Protein AF-A0A2V5QIR3-F1 (afdb_monomer)

Solvent-accessible surface area (backbone atoms only — not comparable to full-atom values): 6134 Å² total; per-residue (Å²): 132,91,79,80,48,32,37,34,39,35,28,47,39,60,76,52,92,48,73,62,9,51,50,47,43,53,55,47,52,51,49,31,68,76,35,78,81,29,49,62,38,29,38,33,44,28,96,48,95,85,60,71,90,60,58,89,51,50,78,47,74,26,49,28,83,40,59,66,34,28,40,52,49,18,53,49,41,56,77,64,62,51,76,41,80,49,76,57,83,60,95,84,57,40,23,65,77,96,30,49,34,50,55,55,18,64,73,64,98

Nearest PDB structures (foldseek):
  9jdt-assembly2_C  TM=4.779E-01  e=1.699E-02  Novosphingobium aromaticivorans DSM 12444
  1rq2-assembly1_B  TM=3.684E-01  e=2.527E-02  Mycobacterium tuberculosis
  1vgv-assembly2_D  TM=3.576E-01  e=1.428E+00  Escherichia coli

Radius of gyration: 13.24 Å; Cα contacts (8 Å, |Δi|>4): 188; chains: 1; bounding box: 41×26×35 Å

Mean predicted aligned error: 2.74 Å

pLDDT: mean 95.73, std 5.75, range [50.72, 98.56]

Foldseek 3Di:
DDDAAEEEEEWAAPPPPDPLNVVSHVVQVVVCVVCVRRLYAYEHEDQDPVRDPDDPSHPYYADQADLVSLLVVLVVCVVVVHPYYHYDDDQPGHDDDRNCSNVSNVVRD

Secondary structure (DSSP, 8-state):
-PPP-EEEEEE--TTS-SHHHHHHHHHHHHHHHH-TTSEEEEEEEESSTT-----TTEEEEEETT-HHHHHHHHHHHHHTT-SEEEE---TTTS-SGGGTTHHHHHT--

Sequence (109 aa):
MTTINRVAFLGDYMPRQCGIATFTTDICEALAAAYPYCECIVGAVNDRPEGYDYSTRIRFEIDEKEIDSYRRAADFLNINNVEVVSVQHEFGIYGGPAGSHLLALLRDV

Structure (mmCIF, N/CA/C/O backbone):
data_AF-A0A2V5QIR3-F1
#
_entry.id   AF-A0A2V5QIR3-F1
#
loop_
_atom_site.group_PDB
_atom_site.id
_atom_site.type_symbol
_atom_site.label_atom_id
_atom_site.label_alt_id
_atom_site.label_comp_id
_atom_site.label_asym_id
_atom_site.label_entity_id
_atom_site.label_seq_id
_atom_site.pdbx_PDB_ins_code
_atom_site.Cartn_x
_atom_site.Cartn_y
_atom_site.Cartn_z
_atom_site.occupancy
_atom_site.B_iso_or_equiv
_atom_site.auth_seq_id
_atom_site.auth_comp_id
_atom_site.auth_asym_id
_atom_site.auth_atom_id
_atom_site.pdbx_PDB_model_num
ATOM 1 N N . MET A 1 1 ? -26.359 2.019 10.175 1.00 50.72 1 MET A N 1
ATOM 2 C CA . MET A 1 1 ? -25.180 2.539 9.454 1.00 50.72 1 MET A CA 1
ATOM 3 C C . MET A 1 1 ? -24.123 1.459 9.509 1.00 50.72 1 MET A C 1
ATOM 5 O O . MET A 1 1 ? -23.891 0.943 10.593 1.00 50.72 1 MET A O 1
ATOM 9 N N . THR A 1 2 ? -23.572 1.056 8.370 1.00 64.00 2 THR A N 1
ATOM 10 C CA . THR A 1 2 ? -22.440 0.123 8.317 1.00 64.00 2 THR A CA 1
ATOM 11 C C . THR A 1 2 ? -21.190 0.852 8.803 1.00 64.00 2 THR A C 1
ATOM 13 O O . THR A 1 2 ? -20.871 1.925 8.293 1.00 64.00 2 THR A O 1
ATOM 16 N N . THR A 1 3 ? -20.535 0.325 9.834 1.00 86.81 3 THR A N 1
ATOM 17 C CA . THR A 1 3 ? -19.252 0.834 10.333 1.00 86.81 3 THR A CA 1
ATOM 18 C C . THR A 1 3 ? -18.126 0.184 9.541 1.00 86.81 3 THR A C 1
ATOM 20 O O . THR A 1 3 ? -18.117 -1.036 9.411 1.00 86.81 3 THR A O 1
ATOM 23 N N . ILE A 1 4 ? -17.203 0.992 9.018 1.00 92.88 4 ILE A N 1
ATOM 24 C CA . ILE A 1 4 ? -15.964 0.508 8.399 1.00 92.88 4 ILE A CA 1
ATOM 25 C C . ILE A 1 4 ? -15.015 0.127 9.536 1.00 92.88 4 ILE A C 1
ATOM 27 O O . ILE A 1 4 ? -14.744 0.945 10.416 1.00 92.88 4 ILE A O 1
ATOM 31 N N . ASN A 1 5 ? -14.544 -1.112 9.524 1.00 95.25 5 ASN A N 1
ATOM 32 C CA . ASN A 1 5 ? -13.715 -1.713 10.563 1.00 95.25 5 ASN A CA 1
ATOM 33 C C . ASN A 1 5 ? -12.290 -1.987 10.081 1.00 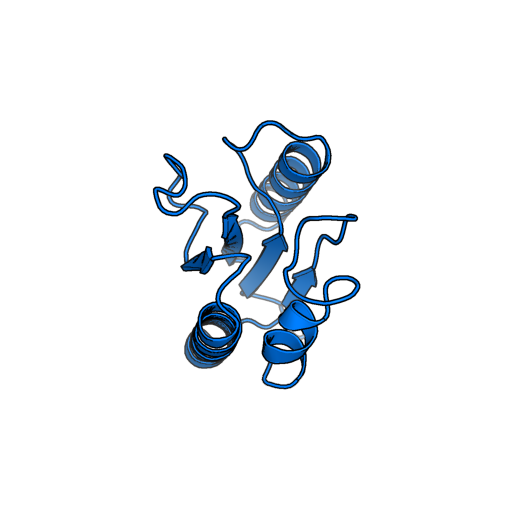95.25 5 ASN A C 1
ATOM 35 O O . ASN A 1 5 ? -11.408 -2.121 10.925 1.00 95.25 5 ASN A O 1
ATOM 39 N N . ARG A 1 6 ? -12.042 -2.082 8.766 1.00 96.94 6 ARG A N 1
ATOM 40 C CA . ARG A 1 6 ? -10.686 -2.301 8.243 1.00 96.94 6 ARG A CA 1
ATOM 41 C C . ARG A 1 6 ? -10.394 -1.513 6.968 1.00 96.94 6 ARG A C 1
ATOM 43 O O . ARG A 1 6 ? -11.070 -1.670 5.952 1.00 96.94 6 ARG A O 1
ATOM 50 N N . VAL A 1 7 ? -9.325 -0.720 7.019 1.00 98.00 7 VAL A N 1
ATOM 51 C CA . VAL A 1 7 ? -8.826 0.105 5.911 1.00 98.00 7 VAL A CA 1
ATOM 52 C C . VAL A 1 7 ? -7.368 -0.249 5.639 1.00 98.00 7 VAL A C 1
ATOM 54 O O . VAL A 1 7 ? -6.550 -0.274 6.562 1.00 98.00 7 VAL A O 1
ATOM 57 N N . ALA A 1 8 ? -7.034 -0.495 4.375 1.00 98.38 8 ALA A N 1
ATOM 58 C CA . ALA A 1 8 ? -5.659 -0.647 3.922 1.00 98.38 8 ALA A CA 1
ATOM 59 C C . ALA A 1 8 ? -5.195 0.606 3.179 1.00 98.38 8 ALA A C 1
ATOM 61 O O . ALA A 1 8 ? -5.860 1.065 2.253 1.00 98.38 8 ALA A O 1
ATOM 62 N N . PHE A 1 9 ? -4.035 1.131 3.550 1.00 98.44 9 PHE A N 1
ATOM 63 C CA . PHE A 1 9 ? -3.324 2.151 2.787 1.00 98.44 9 PHE A CA 1
ATOM 64 C C . PHE A 1 9 ? -2.266 1.471 1.920 1.00 98.44 9 PHE A C 1
ATOM 66 O O . PHE A 1 9 ? -1.521 0.625 2.408 1.00 98.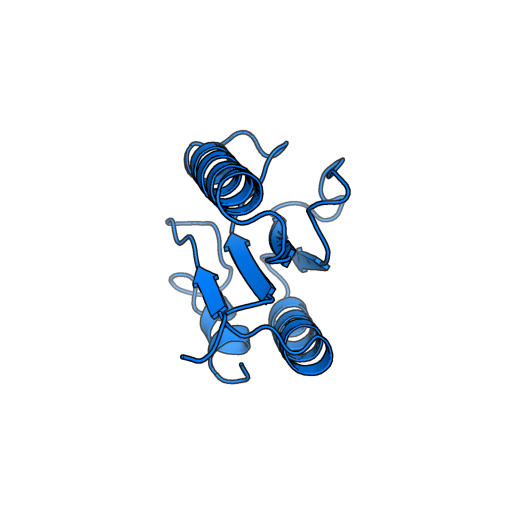44 9 PHE A O 1
ATOM 73 N N . LEU A 1 10 ? -2.214 1.811 0.637 1.00 98.38 10 LEU A N 1
ATOM 74 C CA . LEU A 1 10 ? -1.307 1.199 -0.333 1.00 98.38 10 LEU A CA 1
ATOM 75 C C . LEU A 1 10 ? -0.397 2.269 -0.934 1.00 98.38 10 LEU A C 1
ATOM 77 O O . LEU A 1 10 ? -0.902 3.275 -1.429 1.00 98.38 10 LEU A O 1
ATOM 81 N N . GLY A 1 11 ? 0.914 2.050 -0.916 1.00 97.31 11 GLY A N 1
ATOM 82 C CA . GLY A 1 11 ? 1.891 2.977 -1.489 1.00 97.31 11 GLY A CA 1
ATOM 83 C C . GLY A 1 11 ? 3.221 2.922 -0.750 1.00 97.31 11 GLY A C 1
ATOM 84 O O . GLY A 1 11 ? 3.560 1.905 -0.147 1.00 97.31 11 GLY A O 1
ATOM 85 N N . ASP A 1 12 ? 3.966 4.021 -0.773 1.00 96.94 12 ASP A N 1
ATOM 86 C CA . ASP A 1 12 ? 5.189 4.134 0.020 1.00 96.94 12 ASP A CA 1
ATOM 87 C C . ASP A 1 12 ? 4.872 4.405 1.486 1.00 96.94 12 ASP A C 1
ATOM 89 O O . ASP A 1 12 ? 3.863 5.022 1.828 1.00 96.94 12 ASP A O 1
ATOM 93 N N . TYR A 1 13 ? 5.780 3.998 2.366 1.00 97.06 13 TYR A N 1
ATOM 94 C CA . TYR A 1 13 ? 5.643 4.220 3.798 1.00 97.06 13 TYR A CA 1
ATOM 95 C C . TYR A 1 13 ? 7.004 4.428 4.455 1.00 97.06 13 TYR A C 1
ATOM 97 O O . TYR A 1 13 ? 8.026 3.943 3.956 1.00 97.06 13 TYR A O 1
ATOM 105 N N . MET A 1 14 ? 7.035 5.127 5.592 1.00 96.69 14 MET A N 1
ATOM 106 C CA . MET A 1 14 ? 8.269 5.260 6.366 1.00 96.69 14 MET A CA 1
ATOM 107 C C . MET A 1 14 ? 8.794 3.873 6.785 1.00 96.69 14 MET A C 1
ATOM 109 O O . MET A 1 14 ? 8.002 3.035 7.211 1.00 96.69 14 MET A O 1
ATOM 113 N N . PRO A 1 15 ? 10.110 3.607 6.681 1.00 95.88 15 PRO A N 1
ATOM 114 C CA . PRO A 1 15 ? 11.202 4.582 6.646 1.00 95.88 15 PRO A CA 1
ATOM 115 C C . PRO A 1 15 ? 11.724 4.949 5.242 1.00 95.88 15 PRO A C 1
ATOM 117 O O . PRO A 1 15 ? 12.782 5.577 5.147 1.00 95.88 15 PRO A O 1
ATOM 120 N N . ARG A 1 16 ? 11.018 4.608 4.152 1.00 94.50 16 ARG A N 1
ATOM 121 C CA . ARG A 1 16 ? 11.363 5.124 2.815 1.00 94.50 16 ARG A CA 1
ATOM 122 C C . ARG A 1 16 ? 11.300 6.656 2.838 1.00 94.50 16 ARG A C 1
ATOM 124 O O . ARG A 1 16 ? 10.289 7.237 3.222 1.00 94.50 16 ARG A O 1
ATOM 131 N N . GLN A 1 17 ? 12.396 7.319 2.470 1.00 90.56 17 GLN A N 1
ATOM 132 C CA . GLN A 1 17 ? 12.509 8.779 2.547 1.00 90.56 17 GLN A CA 1
ATOM 133 C C . GLN A 1 17 ? 12.026 9.439 1.251 1.00 90.56 17 GLN A C 1
ATOM 135 O O . GLN A 1 17 ? 12.821 9.788 0.381 1.00 90.56 17 GLN A O 1
ATOM 140 N N . CYS A 1 18 ? 10.713 9.626 1.132 1.00 91.75 18 CYS A N 1
ATOM 141 C CA . CYS A 1 18 ? 10.078 10.393 0.059 1.00 91.75 18 CYS A CA 1
ATOM 142 C C . CYS A 1 18 ? 8.841 11.140 0.589 1.00 91.75 18 CYS A C 1
ATOM 144 O O . CYS A 1 18 ? 8.316 10.825 1.658 1.00 91.75 18 CYS A O 1
ATOM 146 N N . GLY A 1 19 ? 8.373 12.155 -0.147 1.00 94.62 19 GLY A N 1
ATOM 147 C CA . GLY A 1 19 ? 7.238 12.981 0.285 1.00 94.62 19 GLY A CA 1
ATOM 148 C C . GLY A 1 19 ? 5.940 12.183 0.436 1.00 94.62 19 GLY A C 1
ATOM 149 O O . GLY A 1 19 ? 5.210 12.367 1.410 1.00 94.62 19 GLY A O 1
ATOM 150 N N . ILE A 1 20 ? 5.684 11.254 -0.489 1.00 95.69 20 ILE A N 1
ATOM 151 C CA . ILE A 1 20 ? 4.483 10.416 -0.469 1.00 95.69 20 ILE A CA 1
ATOM 152 C C . ILE A 1 20 ? 4.515 9.364 0.655 1.00 95.69 20 ILE A C 1
ATOM 154 O O . ILE A 1 20 ? 3.464 9.061 1.215 1.00 95.69 20 ILE A O 1
ATOM 158 N N . ALA A 1 21 ? 5.692 8.880 1.078 1.00 96.31 21 ALA A N 1
ATOM 159 C CA . ALA A 1 21 ? 5.817 8.015 2.259 1.00 96.31 21 ALA A CA 1
ATOM 160 C C . ALA A 1 21 ? 5.413 8.742 3.546 1.00 96.31 21 ALA A C 1
ATOM 162 O O . ALA A 1 21 ? 4.667 8.190 4.360 1.00 96.31 21 ALA A O 1
ATOM 163 N N . THR A 1 22 ? 5.867 9.988 3.718 1.00 96.81 22 THR A N 1
ATOM 164 C CA . THR A 1 22 ? 5.458 10.832 4.850 1.00 96.81 22 THR A CA 1
ATOM 165 C C . THR A 1 22 ? 3.953 11.071 4.819 1.00 96.81 22 THR A C 1
ATOM 167 O O . THR A 1 22 ? 3.279 10.816 5.810 1.00 96.81 22 THR A O 1
ATOM 170 N N . PHE A 1 23 ? 3.404 11.451 3.661 1.00 97.38 23 PHE A N 1
ATOM 171 C CA . PHE A 1 23 ? 1.965 11.671 3.505 1.00 97.38 23 PHE A CA 1
ATOM 172 C C . PHE A 1 23 ? 1.134 10.425 3.851 1.00 97.38 23 PHE A C 1
ATOM 174 O O . PHE A 1 23 ? 0.174 10.515 4.616 1.00 97.38 23 PHE A O 1
ATOM 181 N N . THR A 1 24 ? 1.519 9.259 3.323 1.00 97.81 24 THR A N 1
ATOM 182 C CA . THR A 1 24 ? 0.839 7.979 3.587 1.00 97.81 24 THR A CA 1
ATOM 183 C C . THR A 1 24 ? 0.911 7.608 5.067 1.00 97.81 24 THR A C 1
ATOM 185 O O . THR A 1 24 ? -0.067 7.114 5.629 1.00 97.81 24 THR A O 1
ATOM 188 N N . THR A 1 25 ? 2.041 7.890 5.717 1.00 98.00 25 THR A N 1
ATOM 189 C CA . THR A 1 25 ? 2.202 7.678 7.160 1.00 98.00 25 THR A CA 1
ATOM 190 C C . THR A 1 25 ? 1.290 8.591 7.967 1.00 98.00 25 THR A C 1
ATOM 192 O O . THR A 1 25 ? 0.521 8.106 8.798 1.00 98.00 25 THR A O 1
ATOM 195 N N . ASP A 1 26 ? 1.306 9.889 7.676 1.00 98.00 26 ASP A N 1
ATOM 196 C CA . ASP A 1 26 ? 0.522 10.881 8.409 1.00 98.00 26 ASP A CA 1
ATOM 197 C C . ASP A 1 26 ? -0.982 10.608 8.297 1.00 98.00 26 ASP A C 1
ATOM 199 O O . ASP A 1 26 ? -1.691 10.636 9.305 1.00 98.00 26 ASP A O 1
ATOM 203 N N . ILE A 1 27 ? -1.487 10.288 7.099 1.00 97.56 27 ILE A N 1
ATOM 204 C CA . ILE A 1 27 ? -2.918 10.007 6.913 1.00 97.56 27 ILE A CA 1
ATOM 205 C C . ILE A 1 27 ? -3.341 8.686 7.571 1.00 97.56 27 ILE A C 1
ATOM 207 O O . ILE A 1 27 ? -4.425 8.619 8.155 1.00 97.56 27 ILE A O 1
ATOM 211 N N . CYS A 1 28 ? -2.492 7.654 7.522 1.00 98.12 28 CYS A N 1
ATOM 212 C CA . CYS A 1 28 ? -2.763 6.368 8.157 1.00 98.12 28 CYS A CA 1
ATOM 213 C C . CYS A 1 28 ? -2.843 6.508 9.682 1.00 98.12 28 CYS A C 1
ATOM 215 O O . CYS A 1 28 ? -3.817 6.067 10.298 1.00 98.12 28 CYS A O 1
ATOM 217 N N . GLU A 1 29 ? -1.854 7.158 10.297 1.00 97.81 29 GLU A N 1
ATOM 218 C CA . GLU A 1 29 ? -1.828 7.345 11.750 1.00 97.81 29 GLU A CA 1
ATOM 219 C C . GLU A 1 29 ? -2.910 8.331 12.221 1.00 97.81 29 GLU A C 1
ATOM 221 O O . GLU A 1 29 ? -3.532 8.104 13.261 1.00 97.81 29 GLU A O 1
ATOM 226 N N . ALA A 1 30 ? -3.226 9.371 11.439 1.00 98.06 30 ALA A N 1
ATOM 227 C CA . ALA A 1 30 ? -4.341 10.267 11.743 1.00 98.06 30 ALA A CA 1
ATOM 228 C C . ALA A 1 30 ? -5.693 9.532 11.736 1.00 98.06 30 ALA A C 1
ATOM 230 O O . ALA A 1 30 ? -6.509 9.744 12.638 1.00 98.06 30 ALA A O 1
ATOM 231 N N . LEU A 1 31 ? -5.931 8.646 10.759 1.00 97.12 31 LEU A N 1
ATOM 232 C CA . LEU A 1 31 ? -7.164 7.857 10.703 1.00 97.12 31 LEU A CA 1
ATOM 233 C C . LEU A 1 31 ? -7.241 6.862 11.869 1.00 97.12 31 LEU A C 1
ATOM 235 O O . LEU A 1 31 ? -8.280 6.774 12.524 1.00 97.12 31 LEU A O 1
ATOM 239 N N . ALA A 1 32 ? -6.139 6.172 12.172 1.00 96.75 32 ALA A N 1
ATOM 240 C CA . ALA A 1 32 ? -6.062 5.241 13.296 1.00 96.75 32 ALA A CA 1
ATOM 241 C C . ALA A 1 32 ? -6.326 5.935 14.645 1.00 96.75 32 ALA A C 1
ATOM 243 O O . ALA A 1 32 ? -7.010 5.382 15.508 1.00 96.75 32 ALA A O 1
ATOM 244 N N . ALA A 1 33 ? -5.828 7.163 14.819 1.00 97.44 33 ALA A N 1
ATOM 245 C CA . ALA A 1 33 ? -6.073 7.961 16.016 1.00 97.44 33 ALA A CA 1
ATOM 246 C C . ALA A 1 33 ? -7.531 8.445 16.115 1.00 97.44 33 ALA A C 1
ATOM 248 O O . ALA A 1 33 ? -8.112 8.434 17.201 1.00 97.44 33 ALA A O 1
ATOM 249 N N . ALA A 1 34 ? -8.133 8.858 14.994 1.00 97.00 34 ALA A N 1
ATOM 250 C CA . ALA A 1 34 ? -9.516 9.336 14.952 1.00 97.00 34 ALA A CA 1
ATOM 251 C C . ALA A 1 34 ? -10.549 8.206 15.115 1.00 97.00 34 ALA A C 1
ATOM 253 O O . ALA A 1 34 ? -11.623 8.430 15.679 1.00 97.00 34 ALA A O 1
ATOM 254 N N . TYR A 1 35 ? -10.219 6.993 14.661 1.00 96.00 35 TYR A N 1
ATOM 255 C CA . TYR A 1 35 ? -11.098 5.823 14.698 1.00 96.00 35 TYR A CA 1
ATOM 256 C C . TYR A 1 35 ? -10.393 4.606 15.323 1.00 96.00 35 TYR A C 1
ATOM 258 O O . TYR A 1 35 ? -10.057 3.664 14.609 1.00 96.00 35 TYR A O 1
ATOM 266 N N . PRO A 1 36 ? -10.233 4.549 16.661 1.00 94.50 36 PRO A N 1
ATOM 267 C CA . PRO A 1 36 ? -9.453 3.496 17.328 1.00 94.50 36 PRO A CA 1
ATOM 268 C C . PRO A 1 36 ? -9.981 2.065 17.150 1.00 94.50 36 PRO A C 1
ATOM 270 O O . PRO A 1 36 ? -9.252 1.104 17.376 1.00 94.50 36 PRO A O 1
ATOM 273 N N . TYR A 1 37 ? -11.256 1.914 16.779 1.00 94.12 37 TYR A N 1
ATOM 274 C CA . TYR A 1 37 ? -11.883 0.617 16.500 1.00 94.12 37 TYR A CA 1
ATOM 275 C C . TYR A 1 37 ? -11.781 0.200 15.025 1.00 94.12 37 TYR A C 1
ATOM 277 O O . TYR A 1 37 ? -12.150 -0.922 14.690 1.00 94.12 37 TYR A O 1
ATOM 285 N N . CYS A 1 38 ? -11.299 1.089 14.151 1.00 95.38 38 CYS A N 1
ATOM 286 C CA . CYS A 1 38 ? -11.009 0.788 12.757 1.00 95.38 38 CYS A CA 1
ATOM 287 C C . CYS A 1 38 ? -9.544 0.366 12.632 1.00 95.38 38 CYS A C 1
ATOM 289 O O . CYS A 1 38 ? -8.624 1.148 12.881 1.00 95.38 38 CYS A O 1
ATOM 291 N N . GLU A 1 39 ? -9.308 -0.869 12.211 1.00 96.81 39 GLU A N 1
ATOM 292 C CA . GLU A 1 39 ? -7.963 -1.345 11.946 1.00 96.81 39 GLU A CA 1
ATOM 293 C C . GLU A 1 39 ? -7.409 -0.687 10.679 1.00 96.81 39 GLU A C 1
ATOM 295 O O . GLU A 1 39 ? -7.889 -0.918 9.569 1.00 96.81 39 GLU A O 1
ATOM 300 N N . CYS A 1 40 ? -6.373 0.129 10.860 1.00 97.81 40 CYS A N 1
ATOM 301 C CA . CYS A 1 40 ? -5.615 0.732 9.772 1.00 97.81 40 CYS A CA 1
ATOM 302 C C . CYS A 1 40 ? -4.336 -0.079 9.544 1.00 97.81 40 CYS A C 1
ATOM 304 O O . CYS A 1 40 ? -3.487 -0.182 10.443 1.00 97.81 40 CYS A O 1
ATOM 306 N N . ILE A 1 41 ? -4.217 -0.654 8.351 1.00 97.94 41 ILE A N 1
ATOM 307 C CA . ILE A 1 41 ? -3.062 -1.439 7.909 1.00 97.94 41 ILE A CA 1
ATOM 308 C C . ILE A 1 41 ? -2.426 -0.800 6.680 1.00 97.94 41 ILE A C 1
ATOM 310 O O . ILE A 1 41 ? -3.077 -0.039 5.966 1.00 97.94 41 ILE A O 1
ATOM 314 N N . VAL A 1 42 ? -1.166 -1.132 6.411 1.00 98.38 42 VAL A N 1
ATOM 315 C CA . VAL A 1 42 ? -0.452 -0.626 5.236 1.00 98.38 42 VAL A CA 1
ATOM 316 C C . VAL A 1 42 ? 0.129 -1.778 4.417 1.00 98.38 42 VAL A C 1
ATOM 318 O O . VAL A 1 42 ? 0.680 -2.734 4.972 1.00 98.38 42 VAL A O 1
ATOM 321 N N . GLY A 1 43 ? -0.004 -1.661 3.097 1.00 98.19 43 GLY A N 1
ATOM 322 C CA . GLY A 1 43 ? 0.747 -2.408 2.096 1.00 98.19 43 GLY A CA 1
ATOM 323 C C . GLY A 1 43 ? 1.835 -1.522 1.506 1.00 98.19 43 GLY A C 1
ATOM 324 O O . GLY A 1 43 ? 1.518 -0.580 0.776 1.00 98.19 43 GLY A O 1
ATOM 325 N N . ALA A 1 44 ? 3.093 -1.796 1.843 1.00 97.94 44 ALA A N 1
ATOM 326 C CA . ALA A 1 44 ? 4.211 -0.974 1.394 1.00 97.94 44 ALA A CA 1
ATOM 327 C C . ALA A 1 44 ? 4.746 -1.457 0.041 1.00 97.94 44 ALA A C 1
ATOM 329 O O . ALA A 1 44 ? 4.903 -2.662 -0.156 1.00 97.94 44 ALA A O 1
ATOM 330 N N . VAL A 1 45 ? 5.044 -0.536 -0.877 1.00 97.75 45 VAL A N 1
ATOM 331 C CA . VAL A 1 45 ? 5.746 -0.855 -2.128 1.00 97.75 45 V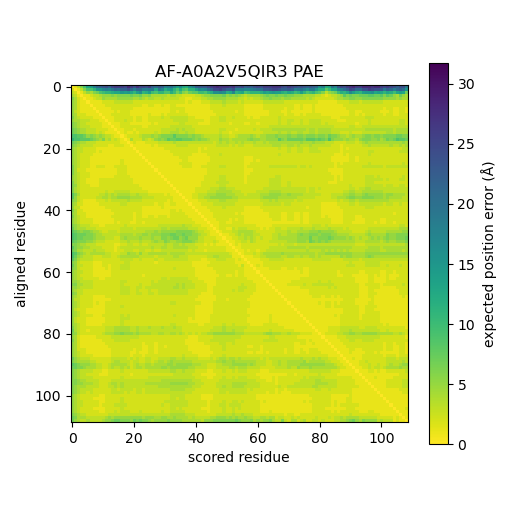AL A CA 1
ATOM 332 C C . VAL A 1 45 ? 7.242 -0.604 -1.954 1.00 97.75 45 VAL A C 1
ATOM 334 O O . VAL A 1 45 ? 7.661 0.490 -1.582 1.00 97.75 45 VAL A O 1
ATOM 337 N N . ASN A 1 46 ? 8.041 -1.631 -2.220 1.00 97.12 46 ASN A N 1
ATOM 338 C CA . ASN A 1 46 ? 9.487 -1.619 -2.068 1.00 97.12 46 ASN A CA 1
ATOM 339 C C . ASN A 1 46 ? 10.178 -1.464 -3.420 1.00 97.12 46 ASN A C 1
ATOM 341 O O . ASN A 1 46 ? 9.945 -2.250 -4.339 1.00 97.12 46 ASN A O 1
ATOM 345 N N . ASP A 1 47 ? 11.109 -0.518 -3.490 1.00 94.69 47 ASP A N 1
ATOM 346 C CA . ASP A 1 47 ? 11.995 -0.286 -4.638 1.00 94.69 47 ASP A CA 1
ATOM 347 C C . ASP A 1 47 ? 13.294 -1.112 -4.582 1.00 94.69 47 ASP A C 1
ATOM 349 O O . ASP A 1 47 ? 14.090 -1.120 -5.532 1.00 94.69 47 ASP A O 1
ATOM 353 N N . ARG A 1 48 ? 13.510 -1.826 -3.471 1.00 94.31 48 ARG A N 1
ATOM 354 C CA . ARG A 1 48 ? 14.702 -2.631 -3.201 1.00 94.31 48 ARG A CA 1
ATOM 355 C C . ARG A 1 48 ? 14.353 -4.008 -2.617 1.00 94.31 48 ARG A C 1
ATOM 357 O O . ARG A 1 48 ? 13.447 -4.088 -1.785 1.00 94.31 48 ARG A O 1
ATOM 364 N N . PRO A 1 49 ? 15.075 -5.082 -2.998 1.00 89.19 49 PRO A N 1
ATOM 365 C CA . PRO A 1 49 ? 14.751 -6.450 -2.580 1.00 89.19 49 PRO A CA 1
ATOM 366 C C . PRO A 1 49 ? 14.787 -6.681 -1.067 1.00 89.19 49 PRO A C 1
ATOM 368 O O . PRO A 1 49 ? 14.073 -7.538 -0.557 1.00 89.19 49 PRO A O 1
ATOM 371 N N . GLU A 1 50 ? 15.632 -5.946 -0.343 1.00 92.56 50 GLU A N 1
ATOM 372 C CA . GLU A 1 50 ? 15.756 -6.063 1.111 1.00 92.56 50 GLU A CA 1
ATOM 373 C C . GLU A 1 50 ? 14.609 -5.405 1.896 1.00 92.56 50 GLU A C 1
ATOM 375 O O . GLU A 1 50 ? 14.549 -5.570 3.113 1.00 92.56 50 GLU A O 1
ATOM 380 N N . GLY A 1 51 ? 13.726 -4.651 1.229 1.00 93.44 51 GLY A N 1
ATOM 381 C CA . GLY A 1 51 ? 12.649 -3.907 1.880 1.00 93.44 51 GLY A CA 1
ATOM 382 C C . GLY A 1 51 ? 13.165 -2.856 2.864 1.00 93.44 51 GLY A C 1
ATOM 383 O O . GLY A 1 51 ? 14.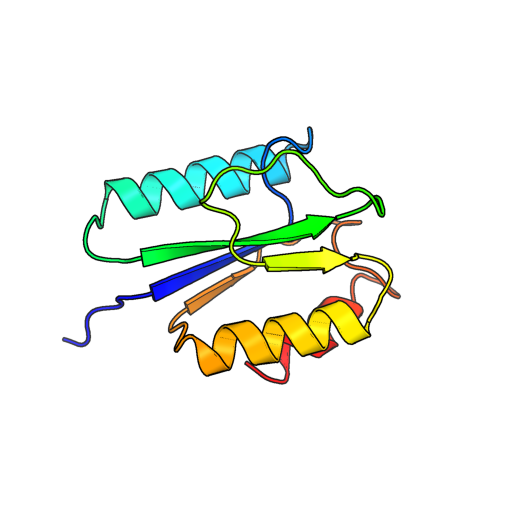250 -2.293 2.700 1.00 93.44 51 GLY A O 1
ATOM 384 N N . TYR A 1 52 ? 12.397 -2.547 3.901 1.00 95.94 52 TYR A N 1
ATOM 385 C CA . TYR A 1 52 ? 12.789 -1.589 4.934 1.00 95.94 52 TYR A CA 1
ATOM 386 C C . TYR A 1 52 ? 12.501 -2.128 6.337 1.00 95.94 52 TYR A C 1
ATOM 388 O O . TYR A 1 52 ? 11.743 -3.076 6.506 1.00 95.94 52 TYR A O 1
ATOM 396 N N . ASP A 1 53 ? 13.101 -1.503 7.355 1.00 95.19 53 ASP A N 1
ATOM 397 C CA . ASP A 1 53 ? 12.793 -1.802 8.758 1.00 95.19 53 ASP A CA 1
ATOM 398 C C . ASP A 1 53 ? 11.453 -1.158 9.140 1.00 95.19 53 ASP A C 1
ATOM 400 O O . ASP A 1 53 ? 11.377 -0.038 9.655 1.00 95.19 53 ASP A O 1
ATOM 404 N N . TYR A 1 54 ? 10.383 -1.832 8.737 1.00 95.25 54 TYR A N 1
ATOM 405 C CA . TYR A 1 54 ? 9.018 -1.370 8.888 1.00 95.25 54 TYR A CA 1
ATOM 406 C C . TYR A 1 54 ? 8.462 -1.621 10.291 1.00 95.25 54 TYR A C 1
ATOM 408 O O . TYR A 1 54 ? 8.771 -2.606 10.959 1.00 95.25 54 TYR A O 1
ATOM 416 N N . SER A 1 55 ? 7.557 -0.740 10.725 1.00 92.94 55 SER A N 1
ATOM 417 C CA . SER A 1 55 ? 6.771 -0.979 11.935 1.00 92.94 55 SER A CA 1
ATOM 418 C C . SER A 1 55 ? 5.701 -2.051 11.702 1.00 92.94 55 SER A C 1
ATOM 420 O O . SER A 1 55 ? 5.375 -2.411 10.571 1.00 92.94 55 SER A O 1
ATOM 422 N N . THR A 1 56 ? 5.051 -2.492 12.781 1.00 93.62 56 THR A N 1
ATOM 423 C CA . THR A 1 56 ? 3.927 -3.446 12.730 1.00 93.62 56 THR A CA 1
ATOM 424 C C . THR A 1 56 ? 2.692 -2.928 11.983 1.00 93.62 56 THR A C 1
ATOM 426 O O . THR A 1 56 ? 1.731 -3.680 11.801 1.00 93.62 56 THR A O 1
ATOM 429 N N . ARG A 1 57 ? 2.698 -1.657 11.553 1.00 95.31 57 ARG A N 1
ATOM 430 C CA . ARG A 1 57 ? 1.669 -1.083 10.682 1.00 95.31 57 ARG A CA 1
ATOM 431 C C . ARG A 1 57 ? 1.667 -1.734 9.300 1.00 95.31 57 ARG A C 1
ATOM 433 O O . ARG A 1 57 ? 0.593 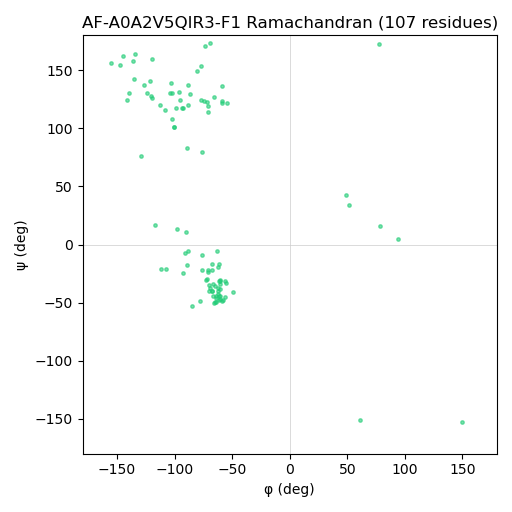-1.919 8.721 1.00 95.31 57 ARG A O 1
ATOM 440 N N . ILE A 1 58 ? 2.848 -2.083 8.793 1.00 97.31 58 ILE A N 1
ATOM 441 C CA . ILE A 1 58 ? 2.991 -2.794 7.527 1.00 97.31 58 ILE A CA 1
ATOM 442 C C . ILE A 1 58 ? 2.574 -4.244 7.740 1.00 97.31 58 ILE A C 1
ATOM 444 O O . ILE A 1 58 ? 3.091 -4.936 8.617 1.00 97.31 58 ILE A O 1
ATOM 448 N N . ARG A 1 59 ? 1.598 -4.700 6.957 1.00 97.62 59 ARG A N 1
ATOM 449 C CA . ARG A 1 59 ? 1.094 -6.080 7.036 1.00 97.62 59 ARG A CA 1
ATOM 450 C C . ARG A 1 59 ? 1.522 -6.940 5.860 1.00 97.62 59 ARG A C 1
ATOM 452 O O . ARG A 1 59 ? 1.513 -8.161 5.978 1.00 97.62 59 ARG A O 1
ATOM 459 N N . PHE A 1 60 ? 1.879 -6.309 4.751 1.00 96.81 60 PHE A N 1
ATOM 460 C CA . PHE A 1 60 ? 2.420 -6.962 3.574 1.00 96.81 60 PHE A CA 1
ATOM 461 C C . PHE A 1 60 ? 3.269 -5.971 2.783 1.00 96.81 60 PHE A C 1
ATOM 463 O O . PHE A 1 60 ? 3.083 -4.755 2.862 1.00 96.81 60 PHE A O 1
ATOM 470 N N . GLU A 1 61 ? 4.192 -6.521 2.012 1.00 97.75 61 GLU A N 1
ATOM 471 C CA . GLU A 1 61 ? 5.127 -5.777 1.184 1.00 97.75 61 GLU A CA 1
ATOM 472 C C . GLU A 1 61 ? 4.950 -6.207 -0.274 1.00 97.75 61 GLU A C 1
ATOM 474 O O . GLU A 1 61 ? 4.716 -7.384 -0.574 1.00 97.75 61 GLU A O 1
ATOM 479 N N . ILE A 1 62 ? 5.028 -5.241 -1.181 1.00 98.31 62 ILE A N 1
ATOM 480 C CA . ILE A 1 62 ? 4.953 -5.436 -2.623 1.00 98.31 62 ILE A CA 1
ATOM 481 C C . ILE A 1 62 ? 6.316 -5.097 -3.196 1.00 98.31 62 ILE A C 1
ATOM 483 O O . ILE A 1 62 ? 6.768 -3.965 -3.077 1.00 98.31 62 ILE A O 1
ATOM 487 N N . ASP A 1 63 ? 6.953 -6.057 -3.853 1.00 97.62 63 ASP A N 1
ATOM 488 C CA . ASP A 1 63 ? 8.098 -5.746 -4.703 1.00 97.62 63 ASP A CA 1
ATOM 489 C C . ASP A 1 63 ? 7.596 -5.000 -5.949 1.00 97.62 63 ASP A C 1
ATOM 491 O O . ASP A 1 63 ? 6.777 -5.528 -6.710 1.00 97.62 63 ASP A O 1
ATOM 495 N N . GLU A 1 64 ? 8.070 -3.764 -6.139 1.00 96.88 64 GLU A N 1
ATOM 496 C CA . GLU A 1 64 ? 7.699 -2.882 -7.251 1.00 96.88 64 GLU A CA 1
ATOM 497 C C . GLU A 1 64 ? 7.805 -3.587 -8.613 1.00 96.88 64 GLU A C 1
ATOM 499 O O . GLU A 1 64 ? 6.951 -3.420 -9.495 1.00 96.88 64 GLU A O 1
ATOM 504 N N . LYS A 1 65 ? 8.855 -4.389 -8.803 1.00 96.81 65 LYS A N 1
ATOM 505 C CA . LYS A 1 65 ? 9.215 -4.950 -10.110 1.00 96.81 65 LYS A CA 1
ATOM 506 C C . LYS A 1 65 ? 8.528 -6.282 -10.386 1.00 96.81 65 LYS A C 1
ATOM 508 O O . LYS A 1 65 ? 8.407 -6.665 -11.550 1.00 96.81 65 LYS A O 1
ATOM 513 N N . GLU A 1 66 ? 8.004 -6.942 -9.359 1.00 97.69 66 GLU A N 1
ATOM 514 C CA . GLU A 1 66 ? 7.427 -8.281 -9.460 1.00 97.69 66 GLU A CA 1
ATOM 515 C C . GLU A 1 66 ? 5.897 -8.238 -9.517 1.00 97.69 66 GLU A C 1
ATOM 517 O O . GLU A 1 66 ? 5.212 -8.149 -8.497 1.00 97.69 66 GLU A O 1
ATOM 522 N N . ILE A 1 67 ? 5.330 -8.379 -10.722 1.00 98.00 67 ILE A N 1
ATOM 523 C CA . ILE A 1 67 ? 3.871 -8.340 -10.940 1.00 98.00 67 ILE A CA 1
ATOM 524 C C . ILE A 1 67 ? 3.102 -9.372 -10.095 1.00 98.00 67 ILE A C 1
ATOM 526 O O . ILE A 1 67 ? 1.979 -9.117 -9.665 1.00 98.00 67 ILE A O 1
ATOM 530 N N . ASP A 1 68 ? 3.704 -10.524 -9.797 1.00 98.31 68 ASP A N 1
ATOM 531 C CA . ASP A 1 68 ? 3.078 -11.539 -8.946 1.00 98.31 68 ASP A CA 1
ATOM 532 C C . ASP A 1 68 ? 2.996 -11.110 -7.475 1.00 98.31 68 ASP A C 1
ATOM 534 O O . ASP A 1 68 ? 2.141 -11.605 -6.740 1.00 98.31 68 ASP A O 1
ATOM 538 N N . SER A 1 69 ? 3.826 -10.160 -7.032 1.00 98.25 69 SER A N 1
ATOM 539 C CA . SER A 1 69 ? 3.711 -9.572 -5.694 1.00 98.25 69 SER A CA 1
ATOM 540 C C . SER A 1 69 ? 2.428 -8.757 -5.534 1.00 98.25 69 SER A C 1
ATOM 542 O O . SER A 1 69 ? 1.817 -8.785 -4.469 1.00 98.25 69 SER A O 1
ATOM 544 N N . TYR A 1 70 ? 1.972 -8.105 -6.605 1.00 98.56 70 TYR A N 1
ATOM 545 C CA . TYR A 1 70 ? 0.705 -7.370 -6.637 1.00 98.56 70 TYR A CA 1
ATOM 546 C C . TYR A 1 70 ? -0.502 -8.304 -6.534 1.00 98.56 70 TYR A C 1
ATOM 548 O O . TYR A 1 70 ? -1.446 -8.012 -5.804 1.00 98.56 70 TYR A O 1
ATOM 556 N N . ARG A 1 71 ? -0.447 -9.457 -7.211 1.00 98.50 71 ARG A N 1
ATOM 557 C CA . ARG A 1 71 ? -1.497 -10.486 -7.131 1.00 98.50 71 ARG A CA 1
ATOM 558 C C . ARG A 1 71 ? -1.604 -11.069 -5.724 1.00 98.50 71 ARG A C 1
ATOM 560 O O . ARG A 1 71 ? -2.689 -11.108 -5.158 1.00 98.50 71 ARG A O 1
ATOM 567 N N . ARG A 1 72 ? -0.467 -11.418 -5.108 1.00 98.44 72 ARG A N 1
ATOM 568 C CA . ARG A 1 72 ? -0.439 -11.881 -3.708 1.00 98.44 72 ARG A CA 1
ATOM 569 C C . ARG A 1 72 ? -0.963 -10.828 -2.731 1.00 98.44 72 ARG A C 1
ATOM 571 O O . ARG A 1 72 ? -1.574 -11.181 -1.727 1.00 98.44 72 ARG A O 1
ATOM 578 N N . ALA A 1 73 ? -0.727 -9.546 -3.006 1.00 98.38 73 ALA A N 1
ATOM 579 C CA . ALA A 1 73 ? -1.290 -8.465 -2.208 1.00 98.38 73 ALA A CA 1
ATOM 580 C C . ALA A 1 73 ? -2.819 -8.374 -2.352 1.00 98.38 73 ALA A C 1
ATOM 582 O O . ALA A 1 73 ? -3.494 -8.195 -1.342 1.00 98.38 73 ALA A O 1
ATOM 583 N N . ALA A 1 74 ? -3.378 -8.565 -3.552 1.00 98.44 74 ALA A N 1
ATOM 584 C CA . ALA A 1 74 ? -4.831 -8.668 -3.728 1.00 98.44 74 ALA A CA 1
ATOM 585 C C . ALA A 1 74 ? -5.414 -9.848 -2.933 1.00 98.44 74 ALA A C 1
ATOM 587 O O . ALA A 1 74 ? -6.352 -9.665 -2.155 1.00 98.44 74 ALA A O 1
ATOM 588 N N . ASP A 1 75 ? -4.792 -11.030 -3.026 1.00 98.31 75 ASP A N 1
ATOM 589 C CA . ASP A 1 75 ? -5.186 -12.202 -2.233 1.00 98.31 75 ASP A CA 1
ATOM 590 C C . ASP A 1 75 ? -5.164 -11.897 -0.728 1.00 98.31 75 ASP A C 1
ATOM 592 O O . ASP A 1 75 ? -6.114 -12.212 -0.007 1.00 98.31 75 ASP A O 1
ATOM 596 N N . PHE A 1 76 ? -4.104 -11.238 -0.246 1.00 98.25 76 PHE A N 1
ATOM 597 C CA . PHE A 1 76 ? -3.992 -10.827 1.151 1.00 98.25 76 PHE A CA 1
ATOM 598 C C . PHE A 1 76 ? -5.147 -9.910 1.566 1.00 98.25 76 PHE A C 1
ATOM 600 O O . PHE A 1 76 ? -5.758 -10.146 2.610 1.00 98.25 76 PHE A O 1
ATOM 607 N N . LEU A 1 77 ? -5.453 -8.877 0.775 1.00 98.31 77 LEU A N 1
ATOM 608 C CA . LEU A 1 77 ? -6.515 -7.912 1.075 1.00 98.31 77 LEU A CA 1
ATOM 609 C C . LEU A 1 77 ? -7.889 -8.598 1.162 1.00 98.31 77 LEU A C 1
ATOM 611 O O . LEU A 1 77 ? -8.623 -8.373 2.129 1.00 98.31 77 LEU A O 1
ATOM 615 N N . ASN A 1 78 ? -8.183 -9.498 0.221 1.00 97.56 78 ASN A N 1
ATOM 616 C CA . ASN A 1 78 ? -9.432 -10.261 0.175 1.00 97.56 78 ASN A CA 1
ATOM 617 C C . ASN A 1 78 ? -9.593 -11.215 1.358 1.00 97.56 78 ASN A C 1
ATOM 619 O O . ASN A 1 78 ? -10.629 -11.214 2.023 1.00 97.56 78 ASN A O 1
ATOM 623 N N . ILE A 1 79 ? -8.560 -12.014 1.652 1.00 97.44 79 ILE A N 1
ATOM 624 C CA . ILE A 1 79 ? -8.566 -12.971 2.772 1.00 97.44 79 ILE A CA 1
ATOM 625 C C . ILE A 1 79 ? -8.734 -12.242 4.110 1.00 97.44 79 ILE A C 1
ATOM 627 O O . ILE A 1 79 ? -9.321 -12.779 5.047 1.00 97.44 79 ILE A O 1
ATOM 631 N N . ASN A 1 80 ? -8.226 -11.012 4.200 1.00 95.69 80 ASN A N 1
ATOM 632 C CA . ASN A 1 80 ? -8.308 -10.187 5.395 1.00 95.69 80 ASN A CA 1
ATOM 633 C C . ASN A 1 80 ? -9.557 -9.296 5.445 1.00 95.69 80 ASN A C 1
ATOM 635 O O . ASN A 1 80 ? -9.614 -8.442 6.328 1.00 95.69 80 ASN A O 1
ATOM 639 N N . ASN A 1 81 ? -10.549 -9.466 4.563 1.00 94.31 81 ASN A N 1
ATOM 640 C CA . ASN A 1 81 ? -11.794 -8.687 4.585 1.00 94.31 81 ASN A CA 1
ATOM 641 C C . ASN A 1 81 ? -11.547 -7.169 4.702 1.00 94.31 81 ASN A C 1
ATOM 643 O O . ASN A 1 81 ? -12.190 -6.484 5.499 1.00 94.31 81 ASN A O 1
ATOM 647 N N . VAL A 1 82 ? -10.569 -6.646 3.958 1.00 97.38 82 VAL A N 1
ATOM 648 C CA . VAL A 1 82 ? -10.355 -5.198 3.888 1.00 97.38 82 VAL A CA 1
ATOM 649 C C . VAL A 1 82 ? -11.564 -4.558 3.208 1.00 97.38 82 VAL A C 1
ATOM 651 O O . VAL A 1 82 ? -11.954 -4.966 2.121 1.00 97.38 82 VAL A O 1
ATOM 654 N N . GLU A 1 83 ? -12.166 -3.557 3.849 1.00 97.19 83 GLU A N 1
ATOM 655 C CA . GLU A 1 83 ? -13.395 -2.918 3.358 1.00 97.19 83 GLU A CA 1
ATOM 656 C C . GLU A 1 83 ? -13.104 -1.686 2.495 1.00 97.19 83 GLU A C 1
ATOM 658 O O . GLU A 1 83 ? -13.924 -1.292 1.668 1.00 97.19 83 GLU A O 1
ATOM 663 N N . VAL A 1 84 ? -11.938 -1.061 2.694 1.00 97.25 84 VAL A N 1
ATOM 664 C CA . VAL A 1 84 ? -11.479 0.097 1.920 1.00 97.25 84 VAL A CA 1
ATOM 665 C C . VAL A 1 84 ? -9.993 -0.036 1.621 1.00 97.25 84 VAL A C 1
ATOM 667 O O . VAL A 1 84 ? -9.188 -0.224 2.533 1.00 97.25 84 VAL A O 1
ATOM 670 N N . VAL A 1 85 ? -9.625 0.154 0.354 1.00 98.06 85 VAL A N 1
ATOM 671 C CA . VAL A 1 85 ? -8.234 0.314 -0.081 1.00 98.06 85 VAL A CA 1
ATOM 672 C C . VAL A 1 85 ? -8.011 1.771 -0.492 1.00 98.06 85 VAL A C 1
ATOM 674 O O . VAL A 1 85 ? -8.624 2.264 -1.437 1.00 98.06 85 VAL A O 1
ATOM 677 N N . SER A 1 86 ? -7.140 2.471 0.231 1.00 98.06 86 SER A N 1
ATOM 678 C CA . SER A 1 86 ? -6.731 3.853 -0.025 1.00 98.06 86 SER A CA 1
ATOM 679 C C . SER A 1 86 ? -5.373 3.862 -0.721 1.00 98.06 86 SER A C 1
ATOM 681 O O . SER A 1 86 ? -4.334 3.657 -0.091 1.00 98.06 86 SER A O 1
ATOM 683 N N . VAL A 1 87 ? -5.383 4.058 -2.039 1.00 98.25 87 VAL A N 1
ATOM 684 C CA . VAL A 1 87 ? -4.175 4.014 -2.872 1.00 98.25 87 VAL A CA 1
ATOM 685 C C . VAL A 1 87 ? -3.520 5.387 -2.930 1.00 98.25 87 VAL A C 1
ATOM 687 O O . VAL A 1 87 ? -4.109 6.340 -3.437 1.00 98.25 87 VAL A O 1
ATOM 690 N N . GLN A 1 88 ? -2.274 5.463 -2.479 1.00 97.56 88 GLN A N 1
ATOM 691 C CA . GLN A 1 88 ? -1.401 6.606 -2.699 1.00 97.56 88 GLN A CA 1
ATOM 692 C C . GLN A 1 88 ? -0.574 6.342 -3.950 1.00 97.56 88 GLN A C 1
ATOM 694 O O . GLN A 1 88 ? 0.160 5.357 -4.043 1.00 97.56 88 GLN A O 1
ATOM 699 N N . HIS A 1 89 ? -0.761 7.192 -4.955 1.00 94.19 89 HIS A N 1
ATOM 700 C CA . HIS A 1 89 ? -0.118 7.045 -6.249 1.00 94.19 89 HIS A CA 1
ATOM 701 C C . HIS A 1 89 ? 0.754 8.256 -6.551 1.00 94.19 89 HIS A C 1
ATOM 703 O O . HIS A 1 89 ? 0.281 9.389 -6.586 1.00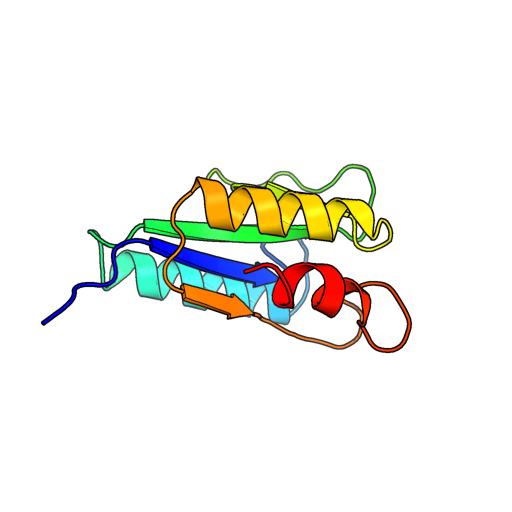 94.19 89 HIS A O 1
ATOM 709 N N . GLU A 1 90 ? 2.015 7.991 -6.868 1.00 94.19 90 GLU A N 1
ATOM 710 C CA . GLU A 1 90 ? 2.976 8.952 -7.396 1.00 94.19 90 GLU A CA 1
ATOM 711 C C . GLU A 1 90 ? 3.752 8.291 -8.543 1.00 94.19 90 GLU A C 1
ATOM 713 O O . GLU A 1 90 ? 3.799 7.062 -8.670 1.00 94.19 90 GLU A O 1
ATOM 718 N N . PHE A 1 91 ? 4.324 9.110 -9.425 1.00 91.00 91 PHE A N 1
ATOM 719 C CA . PHE A 1 91 ? 5.189 8.620 -10.490 1.00 91.00 91 PHE A CA 1
ATOM 720 C C . PHE A 1 91 ? 6.382 7.854 -9.897 1.00 91.00 91 PHE A C 1
ATOM 722 O O . PHE A 1 91 ? 7.164 8.422 -9.143 1.00 91.00 91 PHE A O 1
ATOM 729 N N . GLY A 1 92 ? 6.534 6.582 -10.279 1.00 91.69 92 GLY A N 1
ATOM 730 C CA . GLY A 1 92 ? 7.660 5.740 -9.864 1.00 91.69 92 GLY A CA 1
ATOM 731 C C . GLY A 1 92 ? 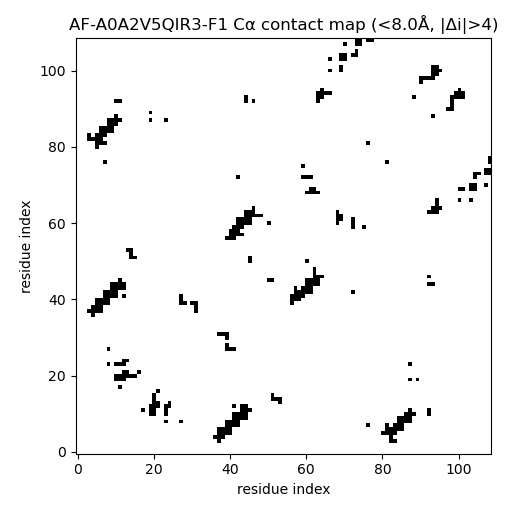7.422 4.862 -8.631 1.00 91.69 92 GLY A C 1
ATOM 732 O O . GLY A 1 92 ? 8.358 4.200 -8.209 1.00 91.69 92 GLY A O 1
ATOM 733 N N . ILE A 1 93 ? 6.207 4.824 -8.065 1.00 95.81 93 ILE A N 1
ATOM 734 C CA . ILE A 1 93 ? 5.886 3.883 -6.971 1.00 95.81 93 ILE A CA 1
ATOM 735 C C . ILE A 1 93 ? 5.641 2.477 -7.510 1.00 95.81 93 ILE A C 1
ATOM 737 O O . ILE A 1 93 ? 6.136 1.499 -6.968 1.00 95.81 93 ILE A O 1
ATOM 741 N N . TYR A 1 94 ? 4.808 2.367 -8.544 1.00 97.88 94 TYR A N 1
ATOM 742 C CA . TYR A 1 94 ? 4.330 1.083 -9.040 1.00 97.88 94 TYR A CA 1
ATOM 743 C C . TYR A 1 94 ? 5.071 0.688 -10.314 1.00 97.88 94 TYR A C 1
ATOM 745 O O . TYR A 1 94 ? 5.278 1.521 -11.201 1.00 97.88 94 TYR A O 1
ATOM 753 N N . GLY A 1 95 ? 5.430 -0.590 -10.425 1.00 97.12 95 GLY A N 1
ATOM 754 C CA . GLY A 1 95 ? 6.128 -1.101 -11.594 1.00 97.12 95 GLY A CA 1
ATOM 755 C C . GLY A 1 95 ? 5.277 -1.140 -12.865 1.00 97.12 95 GLY A C 1
ATOM 756 O O . GLY A 1 95 ? 4.061 -0.911 -12.883 1.00 97.12 95 GLY A O 1
ATOM 757 N N . GLY A 1 96 ? 5.952 -1.483 -13.958 1.00 96.56 96 GLY A N 1
ATOM 758 C CA . GLY A 1 96 ? 5.364 -1.574 -15.288 1.00 96.56 96 GLY A CA 1
ATOM 759 C C . GLY A 1 96 ? 5.155 -0.213 -15.961 1.00 96.56 96 GLY A C 1
ATOM 760 O O . GLY A 1 96 ? 5.340 0.846 -15.355 1.00 96.56 96 GLY A O 1
ATOM 761 N N . PRO A 1 97 ? 4.763 -0.209 -17.247 1.00 95.88 97 PRO A N 1
ATOM 762 C CA . PRO A 1 97 ? 4.490 1.025 -17.973 1.00 95.88 97 PRO A CA 1
ATOM 763 C C . PRO A 1 97 ? 3.461 1.879 -17.230 1.00 95.88 97 PRO A C 1
ATOM 765 O O . PRO A 1 97 ? 2.353 1.407 -16.970 1.00 95.88 97 PRO A O 1
ATOM 768 N N . ALA A 1 98 ? 3.844 3.110 -16.879 1.00 94.44 98 ALA A N 1
ATOM 769 C CA . ALA A 1 98 ? 3.003 4.078 -16.171 1.00 94.44 98 ALA A CA 1
ATOM 770 C C . ALA A 1 98 ? 2.336 3.538 -14.884 1.00 94.44 98 ALA A C 1
ATOM 772 O O . ALA A 1 98 ? 1.206 3.912 -14.582 1.00 94.44 98 ALA A O 1
ATOM 773 N N . GLY A 1 99 ? 3.001 2.642 -14.144 1.00 96.62 99 GLY A N 1
ATOM 774 C CA . GLY A 1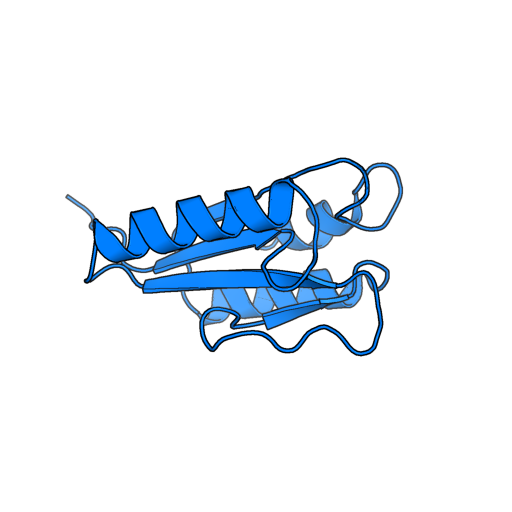 99 ? 2.453 2.075 -12.906 1.00 96.62 99 GLY A CA 1
ATOM 775 C C . GLY A 1 99 ? 1.410 0.976 -13.106 1.00 96.62 99 GLY A C 1
ATOM 776 O O . GLY A 1 99 ? 0.678 0.631 -12.180 1.00 96.62 99 GLY A O 1
ATOM 777 N N . SER A 1 100 ? 1.314 0.408 -14.311 1.00 97.19 100 SER A N 1
ATOM 778 C CA . SER A 1 100 ? 0.286 -0.581 -14.660 1.00 97.19 100 SER A CA 1
ATOM 779 C C . SER A 1 100 ? 0.314 -1.875 -13.841 1.00 97.19 100 SER A C 1
ATOM 781 O O . SER A 1 100 ? -0.707 -2.563 -13.821 1.00 97.19 100 SER A O 1
ATOM 783 N N . HIS A 1 101 ? 1.395 -2.206 -13.122 1.00 98.31 101 HIS A N 1
ATOM 784 C CA . HIS A 1 101 ? 1.382 -3.34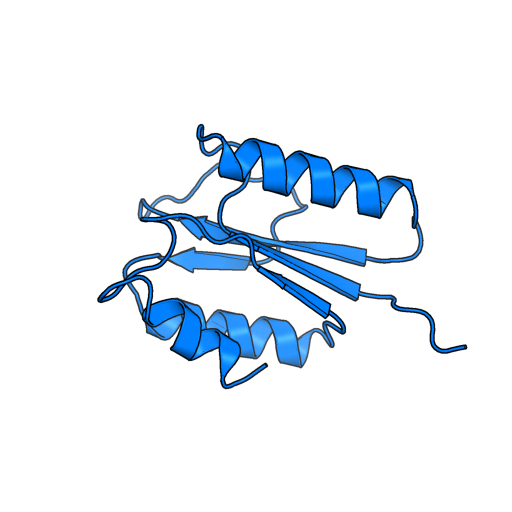2 -12.189 1.00 98.31 101 HIS A CA 1
ATOM 785 C C . HIS A 1 101 ? 0.334 -3.172 -11.084 1.00 98.31 101 HIS A C 1
ATOM 787 O O . HIS A 1 101 ? -0.288 -4.156 -10.687 1.00 98.31 101 HIS A O 1
ATOM 793 N N . LEU A 1 102 ? 0.042 -1.935 -10.662 1.00 98.25 102 LEU A N 1
ATOM 794 C CA . LEU A 1 102 ? -1.037 -1.650 -9.713 1.00 98.25 102 LEU A CA 1
ATOM 795 C C . LEU A 1 102 ? -2.389 -2.208 -10.190 1.00 98.25 102 LEU A C 1
ATOM 797 O O . LEU A 1 102 ? -3.191 -2.672 -9.384 1.00 98.25 102 LEU A O 1
ATOM 801 N N . LEU A 1 103 ? -2.637 -2.228 -11.503 1.00 98.12 103 LEU A N 1
ATOM 802 C CA . LEU A 1 103 ? -3.875 -2.771 -12.066 1.00 98.12 103 LEU A CA 1
ATOM 803 C C . LEU A 1 103 ? -3.992 -4.290 -11.887 1.00 98.12 103 LEU A C 1
ATOM 805 O O . LEU A 1 103 ? -5.104 -4.805 -11.942 1.00 98.12 103 LEU A O 1
ATOM 809 N N . ALA A 1 104 ? -2.882 -5.008 -11.689 1.00 98.00 104 ALA A N 1
ATOM 810 C CA . ALA A 1 104 ? -2.912 -6.430 -11.354 1.00 98.00 104 ALA A CA 1
ATOM 811 C C . ALA A 1 104 ? -3.415 -6.678 -9.924 1.00 98.00 104 ALA A C 1
ATOM 813 O O . ALA A 1 104 ? -3.916 -7.759 -9.658 1.00 98.00 104 ALA A O 1
ATOM 814 N N . LEU A 1 105 ? -3.304 -5.687 -9.032 1.00 98.38 105 LEU A N 1
ATOM 815 C CA . LEU A 1 105 ? -3.906 -5.728 -7.700 1.00 98.38 105 LEU A CA 1
ATOM 816 C C . LEU A 1 105 ? -5.362 -5.253 -7.759 1.00 98.38 105 LEU A C 1
ATOM 818 O O . LEU A 1 105 ? -6.263 -5.961 -7.332 1.00 98.38 105 LEU A O 1
ATOM 822 N N . LEU A 1 106 ? -5.610 -4.069 -8.333 1.00 97.81 106 LEU A N 1
ATOM 823 C CA . LEU A 1 106 ? -6.921 -3.403 -8.254 1.00 97.81 106 LEU A CA 1
ATOM 824 C C . LEU A 1 106 ? -8.062 -4.106 -9.001 1.00 97.81 106 LEU A C 1
ATOM 826 O O . LEU A 1 106 ? -9.221 -3.770 -8.790 1.00 97.81 106 LEU A O 1
ATOM 830 N N . ARG A 1 107 ? -7.754 -5.027 -9.917 1.00 97.56 107 ARG A N 1
ATOM 831 C CA . ARG A 1 107 ? -8.779 -5.810 -10.626 1.00 97.56 107 ARG A CA 1
ATOM 832 C C . ARG A 1 107 ? -9.377 -6.923 -9.779 1.00 97.56 107 ARG A C 1
ATOM 834 O O . ARG A 1 107 ? -10.475 -7.370 -10.096 1.00 97.56 107 ARG A O 1
ATOM 841 N N . ASP A 1 108 ? -8.646 -7.343 -8.757 1.00 95.38 108 ASP A N 1
ATOM 842 C CA . ASP A 1 108 ? -8.935 -8.542 -7.988 1.00 95.38 108 ASP A CA 1
ATOM 843 C C . ASP A 1 108 ? -9.240 -8.207 -6.517 1.00 95.38 108 ASP A C 1
ATOM 845 O O . ASP A 1 108 ? -9.199 -9.111 -5.696 1.00 95.38 108 ASP A O 1
ATOM 849 N N . VAL A 1 109 ? -9.544 -6.943 -6.175 1.00 93.25 109 VAL A N 1
ATOM 850 C CA . VAL A 1 109 ? -9.953 -6.473 -4.827 1.00 93.25 109 VAL A CA 1
ATOM 851 C C . VAL A 1 109 ? -11.347 -5.857 -4.819 1.00 93.25 109 VAL A C 1
ATOM 853 O O . VAL A 1 109 ? -11.812 -5.419 -5.897 1.00 93.25 109 VAL A O 1
#